Protein AF-A0A7V2NGP4-F1 (afdb_monomer)

Foldseek 3Di:
DWDQDPVFQKTDDPPPQKIWGWDADPVQKIWIWIQHPNDTGTDDIDNDPVVNNVVSVVVVVVVVVVVVVVVVVVVVVPDD

Nearest PDB structures (foldseek):
  4agi-assembly2_B  TM=7.190E-01  e=3.108E+00  Aspergillus fumigatus
  8pty-assembly1_B  TM=6.288E-01  e=3.108E+00  Homo sapiens
  1u7u-assembly1_A-2  TM=4.387E-01  e=1.831E+00  Escherichia coli
  8asv-assembly1_B  TM=6.767E-01  e=6.671E+00  Saccharomyces cerevisiae
  2kr0-assembly1_A  TM=4.916E-01  e=6.671E+00  Homo sapiens

Radius of gyration: 15.25 Å; Cα contacts (8 Å, |Δi|>4): 112; chains: 1; bounding box: 48×26×30 Å

Secondary structure (DSSP, 8-state):
--EEEGGGTEEEETTTTEEEEEEE-TTS-EEEEEEETTEEEEEEEESSHHHHHHHHHHHHHHHHHHHHHHHHHHHTTS--

Mean predicted aligned error: 8.9 Å

Structure (mmCIF, N/CA/C/O backbone):
data_AF-A0A7V2NGP4-F1
#
_entry.id   AF-A0A7V2NGP4-F1
#
loop_
_atom_site.group_PDB
_atom_site.id
_atom_site.type_symbol
_atom_site.label_atom_id
_atom_site.label_alt_id
_atom_site.label_comp_id
_atom_site.label_asym_id
_atom_site.label_entity_id
_atom_site.label_seq_id
_atom_site.pdbx_PDB_ins_code
_atom_site.Cartn_x
_atom_site.Cartn_y
_atom_site.Cartn_z
_atom_site.occupancy
_atom_site.B_iso_or_equiv
_atom_site.auth_seq_id
_atom_site.auth_comp_id
_atom_site.auth_asym_id
_atom_site.auth_atom_id
_atom_site.pdbx_PDB_model_num
ATOM 1 N N . MET A 1 1 ? 4.449 9.683 -11.281 1.00 75.00 1 MET A N 1
ATOM 2 C CA . MET A 1 1 ? 3.326 10.329 -10.540 1.00 75.00 1 MET A CA 1
ATOM 3 C C . MET A 1 1 ? 2.363 9.246 -10.055 1.00 75.00 1 MET A C 1
ATOM 5 O O . MET A 1 1 ? 2.005 8.407 -10.870 1.00 75.00 1 MET A O 1
ATOM 9 N N . TRP A 1 2 ? 1.970 9.211 -8.773 1.00 80.56 2 TRP A N 1
ATOM 10 C CA . TRP A 1 2 ? 1.011 8.211 -8.266 1.00 80.56 2 TRP A CA 1
ATOM 11 C C . TRP A 1 2 ? -0.433 8.628 -8.562 1.00 80.56 2 TRP A C 1
ATOM 13 O O . TRP A 1 2 ? -0.829 9.757 -8.279 1.00 80.56 2 TRP A O 1
ATOM 23 N N . ILE A 1 3 ? -1.226 7.719 -9.125 1.00 81.88 3 ILE A N 1
ATOM 24 C CA . ILE A 1 3 ? -2.641 7.945 -9.433 1.00 81.88 3 ILE A CA 1
ATOM 25 C C . ILE A 1 3 ? -3.483 7.148 -8.441 1.00 81.88 3 ILE A C 1
ATOM 27 O O . ILE A 1 3 ? -3.369 5.922 -8.365 1.00 81.88 3 ILE A O 1
ATOM 31 N N . ARG A 1 4 ? -4.354 7.837 -7.697 1.00 82.50 4 ARG A N 1
ATOM 32 C CA . ARG A 1 4 ? -5.293 7.200 -6.770 1.00 82.50 4 ARG A CA 1
ATOM 33 C C . ARG A 1 4 ? -6.499 6.636 -7.516 1.00 82.50 4 ARG A C 1
ATOM 35 O O . ARG A 1 4 ? -7.260 7.377 -8.135 1.00 82.50 4 ARG A O 1
ATOM 42 N N . TYR A 1 5 ? -6.712 5.333 -7.392 1.00 81.88 5 TYR A N 1
ATOM 43 C CA . TYR A 1 5 ? -7.877 4.622 -7.905 1.00 81.88 5 TYR A CA 1
ATOM 44 C C . TYR A 1 5 ? -8.797 4.218 -6.745 1.00 81.88 5 TYR A C 1
ATOM 46 O O . TYR A 1 5 ? -8.664 3.155 -6.137 1.00 81.88 5 TYR A O 1
ATOM 54 N N . THR A 1 6 ? -9.748 5.099 -6.434 1.00 73.62 6 THR A N 1
ATOM 55 C CA . THR A 1 6 ? -10.600 5.027 -5.233 1.00 73.62 6 THR A CA 1
ATOM 56 C C . THR A 1 6 ? -11.580 3.858 -5.224 1.00 73.62 6 THR A C 1
ATOM 58 O O . THR A 1 6 ? -11.974 3.409 -4.158 1.00 73.62 6 THR A O 1
ATOM 61 N N . LYS A 1 7 ? -11.944 3.301 -6.388 1.00 73.69 7 LYS A N 1
ATOM 62 C CA . LYS A 1 7 ? -12.860 2.147 -6.468 1.00 73.69 7 LYS A CA 1
ATOM 63 C C . LYS A 1 7 ? -12.272 0.869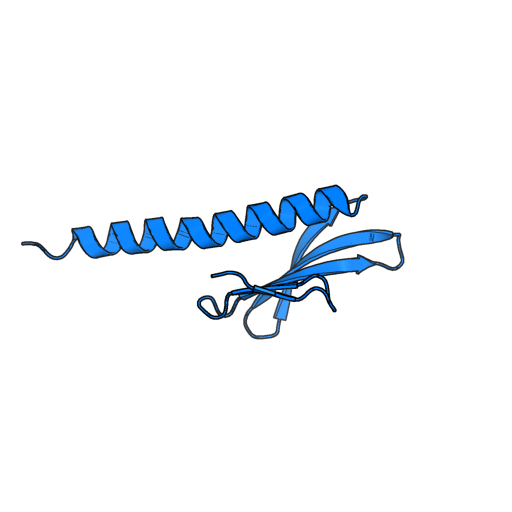 -5.840 1.00 73.69 7 LYS A C 1
ATOM 65 O O . LYS A 1 7 ? -13.017 -0.076 -5.598 1.00 73.69 7 LYS A O 1
ATOM 70 N N . LYS A 1 8 ? -10.950 0.814 -5.630 1.00 70.00 8 LYS A N 1
ATOM 71 C CA . LYS A 1 8 ? -10.236 -0.335 -5.046 1.00 70.00 8 LYS A CA 1
ATOM 72 C C . LYS A 1 8 ? -9.171 0.063 -4.009 1.00 70.00 8 LYS A C 1
ATOM 74 O O . LYS A 1 8 ? -8.276 -0.737 -3.776 1.00 70.00 8 LYS A O 1
ATOM 79 N N . ASP A 1 9 ? -9.219 1.286 -3.466 1.00 82.50 9 ASP A N 1
ATOM 80 C CA . ASP A 1 9 ? -8.197 1.827 -2.545 1.00 82.50 9 ASP A CA 1
ATOM 81 C C . ASP A 1 9 ? -6.750 1.519 -2.987 1.00 82.50 9 ASP A C 1
ATOM 83 O O . ASP A 1 9 ? -5.948 0.922 -2.268 1.00 82.50 9 ASP A O 1
ATOM 87 N N . MET A 1 10 ? -6.435 1.897 -4.229 1.00 84.69 10 MET A N 1
ATOM 88 C CA . MET A 1 10 ? -5.184 1.545 -4.900 1.00 84.69 10 MET A CA 1
ATOM 89 C C . MET A 1 10 ? -4.421 2.800 -5.337 1.00 84.69 10 MET A C 1
ATOM 91 O O . MET A 1 10 ? -5.024 3.754 -5.836 1.00 84.69 10 MET A O 1
ATOM 95 N N . LEU A 1 11 ? -3.099 2.790 -5.189 1.00 82.44 11 LEU A N 1
ATOM 96 C CA . LEU A 1 11 ? -2.178 3.769 -5.758 1.00 82.44 11 LEU A CA 1
ATOM 97 C C . LEU A 1 11 ? -1.401 3.108 -6.896 1.00 82.44 11 LEU A C 1
ATOM 99 O O . LEU A 1 11 ? -0.783 2.059 -6.727 1.00 82.44 11 LEU A O 1
ATOM 103 N N . ILE A 1 12 ? -1.434 3.723 -8.073 1.00 82.31 12 ILE A N 1
ATOM 104 C CA . ILE A 1 12 ? -0.785 3.198 -9.275 1.00 82.31 12 ILE A CA 1
ATOM 105 C C . ILE A 1 12 ? 0.363 4.124 -9.651 1.00 82.31 12 ILE A C 1
ATOM 107 O O . ILE A 1 12 ? 0.138 5.315 -9.868 1.00 82.31 12 ILE A O 1
ATOM 111 N N . ASN A 1 13 ? 1.572 3.580 -9.786 1.00 79.69 13 ASN A N 1
ATOM 112 C CA . ASN A 1 13 ? 2.689 4.289 -10.395 1.00 79.69 13 ASN A CA 1
ATOM 113 C C . ASN A 1 13 ? 2.926 3.727 -11.807 1.00 79.69 13 ASN A C 1
ATOM 115 O O . ASN A 1 13 ? 3.556 2.671 -11.940 1.00 79.69 13 ASN A O 1
ATOM 119 N N . PRO A 1 14 ? 2.421 4.391 -12.867 1.00 67.88 14 PRO A N 1
ATOM 120 C CA . PRO A 1 14 ? 2.579 3.912 -14.242 1.00 67.88 14 PRO A CA 1
ATOM 121 C C . PRO A 1 14 ? 4.054 3.834 -14.655 1.00 67.88 14 PRO A C 1
ATOM 123 O O . PRO A 1 14 ? 4.416 3.003 -15.482 1.00 67.88 14 PRO A O 1
ATOM 126 N N . ASP A 1 15 ? 4.913 4.629 -14.013 1.00 69.06 15 ASP A N 1
ATOM 127 C CA . ASP A 1 15 ? 6.345 4.689 -14.290 1.00 69.06 15 ASP A CA 1
ATOM 128 C C . ASP A 1 15 ? 7.144 3.605 -13.542 1.00 69.06 15 ASP A C 1
ATOM 130 O O . ASP A 1 15 ? 8.358 3.513 -13.719 1.00 69.06 15 ASP A O 1
ATOM 134 N N . ALA A 1 16 ? 6.537 2.857 -12.611 1.00 61.94 16 ALA A N 1
ATOM 135 C CA . ALA A 1 16 ? 7.261 1.937 -11.721 1.00 61.94 16 ALA A CA 1
ATOM 136 C C . ALA A 1 16 ? 6.860 0.459 -11.845 1.00 61.94 16 ALA A C 1
ATOM 138 O O . ALA A 1 16 ? 7.419 -0.353 -11.120 1.00 61.94 16 ALA A O 1
ATOM 139 N N . ILE A 1 17 ? 5.927 0.085 -12.737 1.00 66.19 17 ILE A N 1
ATOM 140 C CA . ILE A 1 17 ? 5.373 -1.291 -12.828 1.00 66.19 17 ILE A CA 1
ATOM 141 C C . ILE A 1 17 ? 4.947 -1.830 -11.436 1.00 66.19 17 ILE A C 1
ATOM 143 O O . ILE A 1 17 ? 4.948 -3.032 -11.184 1.00 66.19 17 ILE A O 1
ATOM 147 N N . ALA A 1 18 ? 4.597 -0.927 -10.518 1.00 70.31 18 ALA A N 1
ATOM 148 C CA . ALA A 1 18 ? 4.307 -1.223 -9.124 1.00 70.31 18 ALA A CA 1
ATOM 149 C C . ALA A 1 18 ? 2.977 -0.573 -8.755 1.00 70.31 18 ALA A C 1
ATOM 151 O O . ALA A 1 18 ? 2.773 0.628 -8.983 1.00 70.31 18 ALA A O 1
ATOM 152 N N . TRP A 1 19 ? 2.051 -1.376 -8.233 1.00 86.12 19 TRP A N 1
ATOM 153 C CA . TRP A 1 19 ? 0.746 -0.905 -7.764 1.00 86.12 19 TRP A CA 1
ATOM 154 C C . TRP A 1 19 ? 0.626 -1.204 -6.275 1.00 86.12 19 TRP A C 1
ATOM 156 O O . TRP A 1 19 ? 0.788 -2.347 -5.867 1.00 86.12 19 TRP A O 1
ATOM 166 N N . LEU A 1 20 ? 0.317 -0.206 -5.460 1.00 90.00 20 LEU A N 1
ATOM 167 C CA . LEU A 1 20 ? 0.064 -0.397 -4.036 1.00 90.00 20 LEU A CA 1
ATOM 168 C C . LEU A 1 20 ? -1.436 -0.480 -3.810 1.00 90.00 20 LEU A C 1
ATOM 170 O O . LEU A 1 20 ? -2.187 0.298 -4.394 1.00 90.00 20 LEU A O 1
ATOM 174 N N . HIS A 1 21 ? -1.889 -1.388 -2.960 1.00 91.38 21 HIS A N 1
ATOM 175 C CA . HIS A 1 21 ? -3.301 -1.491 -2.622 1.00 91.38 21 HIS A CA 1
ATOM 176 C C . HIS A 1 21 ? -3.507 -1.741 -1.137 1.00 91.38 21 HIS A C 1
ATOM 178 O O . HIS A 1 21 ? -2.708 -2.408 -0.476 1.00 91.38 21 HIS A O 1
ATOM 184 N N . LEU A 1 22 ? -4.618 -1.205 -0.646 1.00 92.31 22 LEU A N 1
ATOM 185 C CA . LEU A 1 22 ? -5.138 -1.436 0.686 1.00 92.31 22 LEU A CA 1
ATOM 186 C C . LEU A 1 22 ? -6.339 -2.379 0.584 1.00 92.31 22 LEU A C 1
ATOM 188 O O . LEU A 1 22 ? -7.261 -2.157 -0.198 1.00 92.31 22 LEU A O 1
ATOM 192 N N . SER A 1 23 ? -6.337 -3.442 1.380 1.00 92.44 23 SER A N 1
ATOM 193 C CA . SER A 1 23 ? -7.449 -4.389 1.453 1.00 92.44 23 SER A CA 1
ATOM 194 C C . SER A 1 23 ? -7.828 -4.679 2.899 1.00 92.44 23 SER A C 1
ATOM 196 O O . SER A 1 23 ? -6.997 -4.594 3.799 1.00 92.44 23 SER A O 1
ATOM 198 N N . ARG A 1 24 ? -9.093 -5.032 3.137 1.00 93.31 24 ARG A N 1
ATOM 199 C CA . ARG A 1 24 ? -9.579 -5.453 4.455 1.00 93.31 24 ARG A C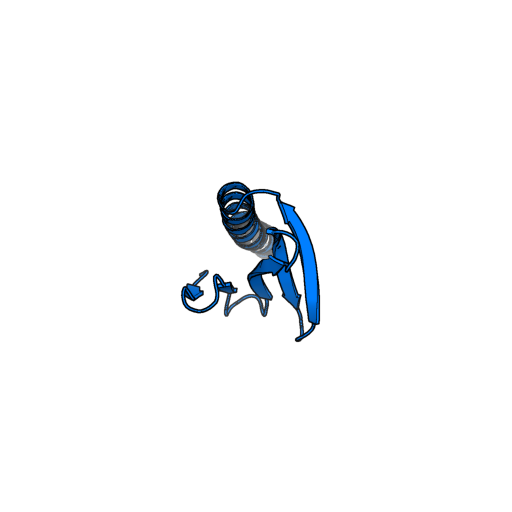A 1
ATOM 200 C C . ARG A 1 24 ? -9.840 -6.953 4.453 1.00 93.31 24 ARG A C 1
ATOM 202 O O . ARG A 1 24 ? -10.585 -7.466 3.618 1.00 93.31 24 ARG A O 1
ATOM 209 N N . THR A 1 25 ? -9.237 -7.659 5.399 1.00 89.94 25 THR A N 1
ATOM 210 C CA . THR A 1 25 ? -9.453 -9.097 5.596 1.00 89.94 25 THR A CA 1
ATOM 211 C C . THR A 1 25 ? -10.801 -9.367 6.265 1.00 89.94 25 THR A C 1
ATOM 213 O O . THR A 1 25 ? -11.395 -8.495 6.902 1.00 89.94 25 THR A O 1
ATOM 216 N N . ARG A 1 26 ? -11.269 -10.622 6.203 1.00 87.88 26 ARG A N 1
ATOM 217 C CA . ARG A 1 26 ? -12.479 -11.057 6.928 1.00 87.88 26 ARG A CA 1
ATOM 218 C C . ARG A 1 26 ? -12.361 -10.918 8.452 1.00 87.88 26 ARG A C 1
ATOM 220 O O . ARG A 1 26 ? -13.385 -10.825 9.114 1.00 87.88 26 ARG A O 1
ATOM 227 N N . GLY A 1 27 ? -11.141 -10.881 8.993 1.00 89.00 27 GLY A N 1
ATOM 228 C CA . GLY A 1 27 ? -10.875 -10.676 10.420 1.00 89.00 27 GLY A CA 1
ATOM 229 C C . GLY A 1 27 ? -10.888 -9.210 10.858 1.00 89.00 27 GLY A C 1
ATOM 230 O O . GLY A 1 27 ? -10.618 -8.931 12.017 1.00 89.00 27 GLY A O 1
ATOM 231 N N . GLY A 1 28 ? -11.165 -8.268 9.951 1.00 91.56 28 GLY A N 1
ATOM 232 C CA . GLY A 1 28 ? -11.186 -6.837 10.257 1.00 91.56 28 GLY A CA 1
ATOM 233 C C . GLY A 1 28 ? -9.832 -6.135 10.137 1.00 91.56 28 GLY A C 1
ATOM 234 O O . GLY A 1 28 ? -9.823 -4.912 10.123 1.00 91.56 28 GLY A O 1
ATOM 235 N N . VAL A 1 29 ? -8.742 -6.886 9.964 1.00 94.69 29 VAL A N 1
ATOM 236 C CA . VAL A 1 29 ? -7.378 -6.375 9.759 1.00 94.69 29 VAL A CA 1
ATOM 237 C C . VAL A 1 29 ? -7.229 -5.783 8.359 1.00 94.69 29 VAL A C 1
ATOM 239 O O . VAL A 1 29 ? -7.691 -6.384 7.381 1.00 94.69 29 VAL A O 1
ATOM 242 N N . TYR A 1 30 ? -6.553 -4.645 8.267 1.00 94.31 30 TYR A N 1
ATOM 243 C CA . TYR A 1 30 ? -6.197 -3.960 7.030 1.00 94.31 30 TYR A CA 1
ATOM 244 C C . TYR A 1 30 ? -4.807 -4.389 6.567 1.00 94.31 30 TYR A C 1
ATOM 246 O O . TYR A 1 30 ? -3.885 -4.480 7.367 1.00 94.31 30 TYR A O 1
ATOM 254 N N . VAL A 1 31 ? -4.653 -4.665 5.277 1.00 93.50 31 VAL A N 1
ATOM 255 C CA . VAL A 1 31 ? -3.415 -5.159 4.669 1.00 93.50 31 VAL A CA 1
ATOM 256 C C . VAL A 1 31 ? -3.012 -4.220 3.551 1.00 93.50 31 VAL A C 1
ATOM 258 O O . VAL A 1 31 ? -3.797 -3.980 2.630 1.00 93.50 31 VAL A O 1
ATOM 261 N N . VAL A 1 32 ? -1.776 -3.736 3.619 1.00 93.06 3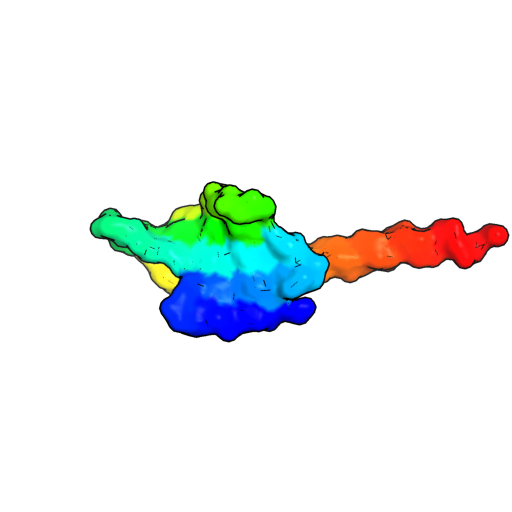2 VAL A N 1
ATOM 262 C CA . VAL A 1 32 ? -1.135 -2.995 2.533 1.00 93.06 32 VAL A CA 1
ATOM 263 C C . VAL A 1 32 ? -0.224 -3.947 1.772 1.00 93.06 32 VAL A C 1
ATOM 265 O O . VAL A 1 32 ? 0.579 -4.665 2.376 1.00 93.06 32 VAL A O 1
ATOM 268 N N . ALA A 1 33 ? -0.355 -3.971 0.450 1.00 92.50 33 ALA A N 1
ATOM 269 C CA . ALA A 1 33 ? 0.410 -4.858 -0.412 1.00 92.50 33 ALA A CA 1
ATOM 270 C C . ALA A 1 33 ? 0.810 -4.178 -1.727 1.00 92.50 33 ALA A C 1
ATOM 272 O O . ALA A 1 33 ? 0.110 -3.306 -2.246 1.00 92.50 33 ALA A O 1
ATOM 273 N N . GLU A 1 34 ? 1.937 -4.615 -2.274 1.00 89.88 34 GLU A N 1
ATOM 274 C CA . GLU A 1 34 ? 2.477 -4.179 -3.557 1.00 89.88 34 GLU A CA 1
ATOM 275 C C . GLU A 1 34 ? 2.254 -5.261 -4.614 1.00 89.88 34 GLU A C 1
ATOM 277 O O . GLU A 1 34 ? 2.490 -6.442 -4.373 1.00 89.88 34 GLU A O 1
ATOM 282 N N . LEU A 1 35 ? 1.799 -4.871 -5.798 1.00 86.44 35 LEU A N 1
ATOM 283 C CA . LEU A 1 35 ? 1.700 -5.736 -6.960 1.00 86.44 35 LEU A CA 1
ATOM 284 C C . LEU A 1 35 ? 2.940 -5.540 -7.831 1.00 86.44 35 LEU A C 1
ATOM 286 O O . LEU A 1 35 ? 3.100 -4.485 -8.447 1.00 86.44 35 LEU A O 1
ATOM 290 N N . ILE A 1 36 ? 3.773 -6.575 -7.912 1.00 81.31 36 ILE A N 1
ATOM 291 C CA . ILE A 1 36 ? 4.998 -6.608 -8.716 1.00 81.31 36 ILE A CA 1
ATOM 292 C C . ILE A 1 36 ? 4.870 -7.763 -9.705 1.00 81.31 36 ILE A C 1
ATOM 294 O O . ILE A 1 36 ? 4.682 -8.909 -9.302 1.00 81.31 36 ILE A O 1
ATOM 298 N N . ASN A 1 37 ? 4.948 -7.487 -11.011 1.00 78.62 37 ASN A N 1
ATOM 299 C CA . ASN A 1 37 ? 4.836 -8.511 -12.066 1.00 78.62 37 ASN A CA 1
ATOM 300 C C . ASN A 1 37 ? 3.587 -9.414 -11.937 1.00 78.62 37 ASN A C 1
ATOM 302 O O . ASN A 1 37 ? 3.637 -10.612 -12.209 1.00 78.62 37 ASN A O 1
ATOM 306 N N . GLY A 1 38 ? 2.461 -8.849 -11.488 1.00 79.38 38 GLY A N 1
ATOM 307 C CA . GLY A 1 38 ? 1.211 -9.588 -11.278 1.00 79.38 38 GLY A CA 1
ATOM 308 C C . GLY A 1 38 ? 1.162 -10.427 -9.995 1.00 79.38 38 GLY A C 1
ATOM 309 O O . GLY A 1 38 ? 0.151 -11.083 -9.749 1.00 79.38 38 GLY A O 1
ATOM 310 N N . GLN A 1 39 ? 2.203 -10.391 -9.160 1.00 82.94 39 GLN A N 1
ATOM 311 C CA . GLN A 1 39 ? 2.226 -11.027 -7.845 1.00 82.94 39 GLN A CA 1
ATOM 312 C C . GLN A 1 39 ? 1.989 -10.000 -6.744 1.00 82.94 39 GLN A C 1
ATOM 314 O O . GLN A 1 39 ? 2.604 -8.938 -6.734 1.00 82.94 39 GLN A O 1
ATOM 319 N N . SER A 1 40 ? 1.090 -10.327 -5.816 1.00 87.88 40 SER A N 1
ATOM 320 C CA . SER A 1 40 ? 0.819 -9.501 -4.641 1.00 87.88 40 SER A CA 1
ATOM 321 C C . SER A 1 40 ? 1.789 -9.864 -3.522 1.00 87.88 40 SER A C 1
ATOM 323 O O . SER A 1 40 ? 1.769 -10.991 -3.028 1.00 87.88 40 SER A O 1
ATOM 325 N N . VAL A 1 41 ? 2.599 -8.900 -3.102 1.00 89.94 41 VAL A N 1
ATOM 326 C CA . VAL A 1 41 ? 3.536 -9.001 -1.985 1.00 89.94 41 VAL A CA 1
ATOM 327 C C . VAL A 1 41 ? 2.978 -8.195 -0.820 1.00 89.94 41 VAL A C 1
ATOM 329 O O . VAL A 1 41 ? 2.758 -6.991 -0.927 1.00 89.94 41 VAL A O 1
ATOM 332 N N . GLN A 1 42 ? 2.715 -8.862 0.298 1.00 92.88 42 GLN A N 1
ATOM 333 C CA . GLN A 1 42 ? 2.250 -8.203 1.513 1.00 92.88 42 GLN A CA 1
ATOM 334 C C . GLN A 1 42 ? 3.372 -7.362 2.129 1.00 92.88 42 GLN A C 1
ATOM 336 O O . GLN A 1 42 ? 4.471 -7.869 2.345 1.00 92.88 42 GLN A O 1
ATOM 341 N N . LEU A 1 43 ? 3.071 -6.102 2.449 1.00 92.19 43 LEU A N 1
ATOM 342 C CA . LEU A 1 43 ? 4.012 -5.179 3.083 1.00 92.19 43 LEU A CA 1
ATOM 343 C C . LEU A 1 43 ? 3.762 -5.072 4.589 1.00 92.19 43 LEU A C 1
ATOM 345 O O . LEU A 1 43 ? 4.689 -5.226 5.379 1.00 92.19 43 LEU A O 1
ATOM 349 N N . ALA A 1 44 ? 2.512 -4.821 4.991 1.00 94.12 44 ALA A N 1
ATOM 350 C CA . ALA A 1 44 ? 2.164 -4.560 6.387 1.00 94.12 44 ALA A CA 1
ATOM 351 C C . ALA A 1 44 ? 0.693 -4.882 6.704 1.00 94.12 44 ALA A C 1
ATOM 353 O O . ALA A 1 44 ? -0.138 -5.013 5.799 1.00 94.12 44 ALA A O 1
ATOM 354 N N . MET A 1 45 ? 0.388 -5.013 8.000 1.00 96.00 45 MET A N 1
ATOM 355 C CA . MET A 1 45 ? -0.964 -5.194 8.538 1.00 96.00 45 MET A CA 1
ATOM 356 C C . MET A 1 45 ? -1.255 -4.168 9.627 1.00 96.00 45 MET A C 1
ATOM 358 O O . MET A 1 45 ? -0.366 -3.853 10.413 1.00 96.00 45 MET A O 1
ATOM 362 N N . PHE A 1 46 ? -2.505 -3.721 9.703 1.00 95.75 46 PHE A N 1
ATOM 363 C CA . PHE A 1 46 ? -2.963 -2.706 10.647 1.00 95.75 46 PHE A CA 1
ATOM 364 C C . PHE A 1 46 ? -4.339 -3.064 11.202 1.00 95.75 46 PHE A C 1
ATOM 366 O O . PHE A 1 46 ? -5.163 -3.679 10.518 1.00 95.75 46 PHE A O 1
ATOM 373 N N . GLU A 1 47 ? -4.602 -2.665 12.441 1.00 94.94 47 GLU A N 1
ATOM 374 C CA . GLU A 1 47 ? -5.912 -2.861 13.068 1.00 94.94 47 GLU A CA 1
ATOM 375 C C . GLU A 1 47 ? -6.924 -1.819 12.587 1.00 94.94 47 GLU A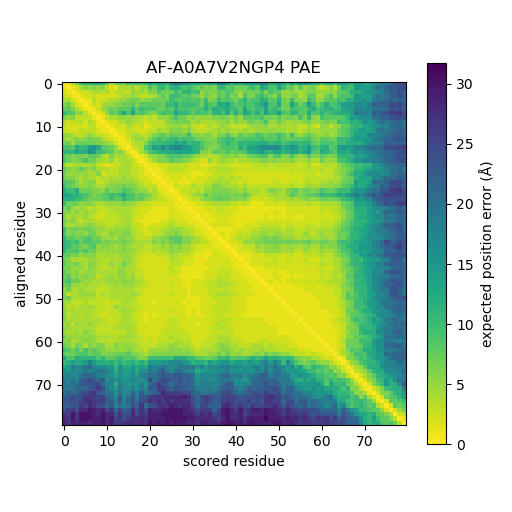 C 1
ATOM 377 O O . GLU A 1 47 ? -8.122 -2.104 12.502 1.00 94.94 47 GLU A O 1
ATOM 382 N N . THR A 1 48 ? -6.446 -0.630 12.212 1.00 94.69 48 THR A N 1
ATOM 383 C CA . THR A 1 48 ? -7.289 0.469 11.743 1.00 94.69 48 THR A CA 1
ATOM 384 C C . THR A 1 48 ? -7.043 0.808 10.276 1.00 94.69 48 THR A C 1
ATOM 386 O O . THR A 1 48 ? -5.960 0.615 9.723 1.00 94.69 48 THR A O 1
ATOM 389 N N . GLU A 1 49 ? -8.079 1.342 9.627 1.00 93.06 49 GLU A N 1
ATOM 390 C CA . GLU A 1 49 ? -7.987 1.796 8.237 1.00 93.06 49 GLU A CA 1
ATOM 391 C C . GLU A 1 49 ? -7.059 3.004 8.104 1.00 93.06 49 GLU A C 1
ATOM 393 O O . GLU A 1 49 ? -6.332 3.126 7.123 1.00 93.06 49 GLU A O 1
ATOM 398 N N . GLN A 1 50 ? -7.094 3.896 9.096 1.00 92.75 50 GLN A N 1
ATOM 399 C CA . GLN A 1 50 ? -6.329 5.133 9.089 1.00 92.75 50 GLN A CA 1
ATOM 400 C C . GLN A 1 50 ? -4.825 4.850 9.083 1.00 92.75 50 GLN A C 1
ATOM 402 O O . GLN A 1 50 ? -4.135 5.338 8.194 1.00 92.75 50 GLN A O 1
ATOM 407 N N . GLU A 1 51 ? -4.335 4.004 9.993 1.00 94.12 51 GLU A N 1
ATOM 408 C CA . GLU A 1 51 ? -2.915 3.623 10.039 1.00 94.12 51 GLU A CA 1
ATOM 409 C C . GLU A 1 51 ? -2.469 2.970 8.725 1.00 94.12 51 GLU A C 1
ATOM 411 O O . GLU A 1 51 ? -1.386 3.248 8.208 1.00 94.12 51 GLU A O 1
ATOM 416 N N . ALA A 1 52 ? -3.334 2.141 8.135 1.00 93.69 52 ALA A N 1
ATOM 417 C CA . ALA A 1 52 ? -3.043 1.491 6.867 1.00 93.69 52 ALA A CA 1
ATOM 418 C C . ALA A 1 52 ? -2.950 2.486 5.700 1.00 93.69 52 ALA A C 1
ATOM 420 O O . ALA A 1 52 ? -2.104 2.324 4.819 1.00 93.69 52 ALA A O 1
ATOM 421 N N . ARG A 1 53 ? -3.803 3.518 5.687 1.00 90.75 53 ARG A N 1
ATOM 422 C CA . ARG A 1 53 ? -3.763 4.600 4.690 1.00 90.75 53 ARG A CA 1
ATOM 423 C C . ARG A 1 53 ? -2.521 5.470 4.859 1.00 90.75 53 ARG A C 1
ATOM 425 O O . ARG A 1 53 ? -1.847 5.730 3.867 1.00 90.75 53 ARG A O 1
ATOM 432 N N . GLU A 1 54 ? -2.192 5.854 6.089 1.00 91.88 54 GLU A N 1
ATOM 433 C CA . GLU A 1 54 ? -0.989 6.639 6.393 1.00 91.88 54 GLU A CA 1
ATOM 434 C C . GLU A 1 54 ? 0.279 5.898 5.942 1.00 91.88 54 GLU A C 1
ATOM 436 O O . GLU A 1 54 ? 1.138 6.478 5.276 1.00 91.88 54 GLU A O 1
ATOM 441 N N . PHE A 1 55 ? 0.362 4.590 6.205 1.00 93.12 55 PHE A N 1
ATOM 442 C CA . PHE A 1 55 ? 1.463 3.764 5.712 1.00 93.12 55 PHE A CA 1
ATOM 443 C C . PHE A 1 55 ? 1.499 3.676 4.180 1.00 93.12 55 PHE A C 1
ATOM 445 O O . PHE A 1 55 ? 2.570 3.794 3.585 1.00 93.12 55 PHE A O 1
ATOM 452 N N . LEU A 1 56 ? 0.348 3.465 3.531 1.00 90.12 56 LEU A N 1
ATOM 453 C CA . LEU A 1 56 ? 0.246 3.370 2.071 1.00 90.12 56 LEU A CA 1
ATOM 454 C C . LEU A 1 56 ? 0.782 4.637 1.384 1.00 90.12 56 LEU A C 1
ATOM 456 O O . LEU A 1 56 ? 1.523 4.537 0.404 1.00 90.12 56 LEU A O 1
ATOM 460 N N . GLU A 1 57 ? 0.413 5.812 1.897 1.00 87.62 57 GLU A N 1
ATOM 461 C CA . GLU A 1 57 ? 0.848 7.111 1.374 1.00 87.62 57 GLU A CA 1
ATOM 462 C C . GLU A 1 57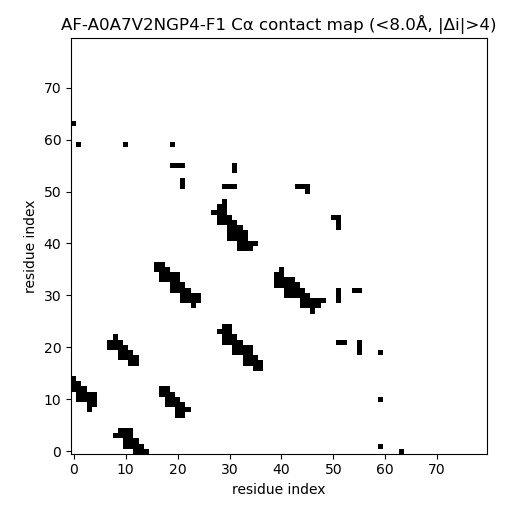 ? 2.341 7.348 1.634 1.00 87.62 57 GLU A C 1
ATOM 464 O O . GLU A 1 57 ? 3.085 7.628 0.692 1.00 87.62 57 GLU A O 1
ATOM 469 N N . ALA A 1 58 ? 2.815 7.114 2.863 1.00 88.56 58 ALA A N 1
ATOM 470 C CA . ALA A 1 58 ? 4.233 7.247 3.200 1.00 88.56 58 ALA A CA 1
ATOM 471 C C . ALA A 1 58 ? 5.127 6.317 2.358 1.00 88.56 58 ALA A C 1
ATOM 473 O O . ALA A 1 58 ? 6.201 6.717 1.903 1.00 88.56 58 ALA A O 1
ATOM 474 N N . PHE A 1 59 ? 4.679 5.085 2.103 1.00 88.31 59 PHE A N 1
ATOM 475 C CA . PHE A 1 59 ? 5.413 4.132 1.272 1.00 88.31 59 PHE A CA 1
ATOM 476 C C . PHE A 1 59 ? 5.438 4.552 -0.205 1.00 88.31 59 PHE A C 1
ATOM 478 O O . PHE A 1 59 ? 6.467 4.424 -0.874 1.00 88.31 59 PHE A O 1
ATOM 485 N N . ALA A 1 60 ? 4.334 5.102 -0.720 1.00 84.75 60 ALA A N 1
ATOM 486 C CA . ALA A 1 60 ? 4.284 5.661 -2.070 1.00 84.75 60 ALA A CA 1
ATOM 487 C C . ALA A 1 60 ? 5.270 6.833 -2.238 1.00 84.75 60 ALA A C 1
ATOM 489 O O . ALA A 1 60 ? 5.978 6.902 -3.254 1.00 84.75 60 ALA A O 1
ATOM 490 N N . ASP A 1 61 ? 5.362 7.708 -1.235 1.00 83.62 61 ASP A N 1
ATOM 491 C CA . ASP A 1 61 ? 6.303 8.830 -1.212 1.00 83.62 61 ASP A CA 1
ATOM 492 C C . ASP A 1 61 ? 7.759 8.360 -1.110 1.00 83.62 61 ASP A C 1
ATOM 494 O O . ASP A 1 61 ? 8.621 8.856 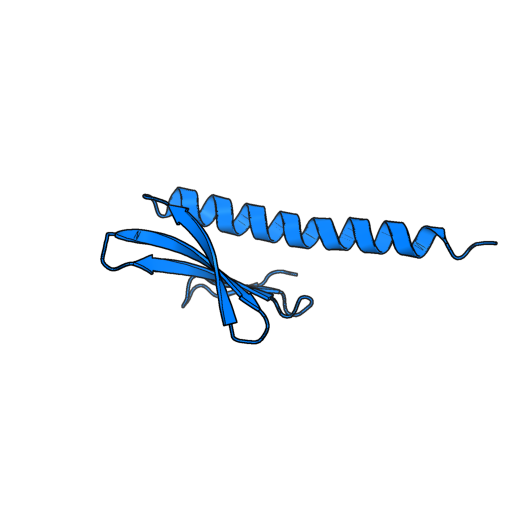-1.838 1.00 83.62 61 ASP A O 1
ATOM 498 N N . GLU A 1 62 ? 8.051 7.344 -0.291 1.00 84.00 62 GLU A N 1
ATOM 499 C CA . GLU A 1 62 ? 9.392 6.754 -0.211 1.00 84.00 62 GLU A CA 1
ATOM 500 C C . GLU A 1 62 ? 9.831 6.162 -1.560 1.00 84.00 62 GLU A C 1
ATOM 502 O O . GLU A 1 62 ? 10.965 6.378 -2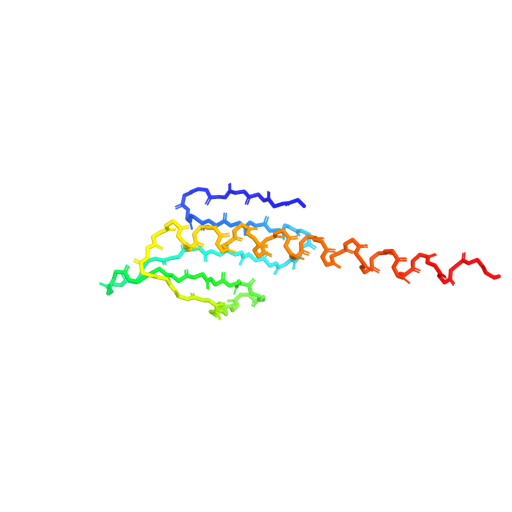.004 1.00 84.00 62 GLU A O 1
ATOM 507 N N . LEU A 1 63 ? 8.935 5.451 -2.251 1.00 79.56 63 LEU A N 1
ATOM 508 C CA . LEU A 1 63 ? 9.201 4.916 -3.589 1.00 79.56 63 LEU A CA 1
ATOM 509 C C . LEU A 1 63 ? 9.426 6.027 -4.625 1.00 79.56 63 LEU A C 1
ATOM 511 O O . LEU A 1 63 ? 10.267 5.874 -5.516 1.00 79.56 63 LEU A O 1
ATOM 515 N N . ALA A 1 64 ? 8.712 7.150 -4.509 1.00 74.12 64 ALA A N 1
ATOM 516 C CA . ALA A 1 64 ? 8.930 8.316 -5.359 1.00 74.12 64 ALA A CA 1
ATOM 517 C C . ALA A 1 64 ? 10.292 8.980 -5.072 1.00 74.12 64 ALA A C 1
ATOM 519 O O . ALA A 1 64 ? 11.068 9.206 -6.001 1.00 74.12 64 ALA A O 1
ATOM 520 N N . GLY A 1 65 ? 10.637 9.201 -3.800 1.00 67.75 65 GLY A N 1
ATOM 521 C CA . GLY A 1 65 ? 11.909 9.811 -3.391 1.00 67.75 65 GLY A CA 1
ATOM 522 C C . GLY A 1 65 ? 13.138 8.927 -3.648 1.00 67.75 65 GLY A C 1
ATOM 523 O O . GLY A 1 65 ? 14.233 9.428 -3.922 1.00 67.75 65 GLY A O 1
ATOM 524 N N . LYS A 1 66 ? 12.984 7.595 -3.634 1.00 62.78 66 LYS A N 1
ATOM 525 C CA . LYS A 1 66 ? 14.039 6.657 -4.064 1.00 62.78 66 LYS A CA 1
ATOM 526 C C . LYS A 1 66 ? 14.398 6.827 -5.548 1.00 62.78 66 LYS A C 1
ATOM 528 O O . LYS A 1 66 ? 15.573 6.663 -5.895 1.00 62.78 66 LYS A O 1
ATOM 533 N N . LYS A 1 67 ? 13.440 7.186 -6.418 1.00 54.72 67 LYS A N 1
ATOM 534 C CA . LYS A 1 67 ? 13.730 7.483 -7.835 1.00 54.72 67 LYS A CA 1
ATOM 535 C C . LYS A 1 67 ? 14.588 8.740 -7.984 1.00 54.72 67 LYS A C 1
ATOM 537 O O . LYS A 1 67 ? 15.592 8.685 -8.688 1.00 54.72 67 LYS A O 1
ATOM 542 N N . GLU A 1 68 ? 14.288 9.794 -7.229 1.00 53.75 68 GLU A N 1
ATOM 543 C CA . GLU A 1 68 ? 15.028 11.065 -7.280 1.00 53.75 68 GLU A CA 1
ATOM 544 C C . GLU A 1 68 ? 16.508 10.888 -6.884 1.00 53.75 68 GLU A C 1
ATOM 546 O O . GLU A 1 68 ? 17.416 11.326 -7.594 1.00 53.75 68 GLU A O 1
ATOM 551 N N . LYS A 1 69 ? 16.787 10.112 -5.824 1.00 51.81 69 LYS A N 1
ATOM 552 C CA . LYS A 1 69 ? 18.172 9.783 -5.422 1.00 51.81 69 LYS A CA 1
ATOM 553 C C . LYS A 1 69 ? 18.911 8.883 -6.417 1.00 51.81 69 LYS A C 1
ATOM 555 O O . LYS A 1 69 ? 20.143 8.914 -6.476 1.00 51.81 69 LYS A O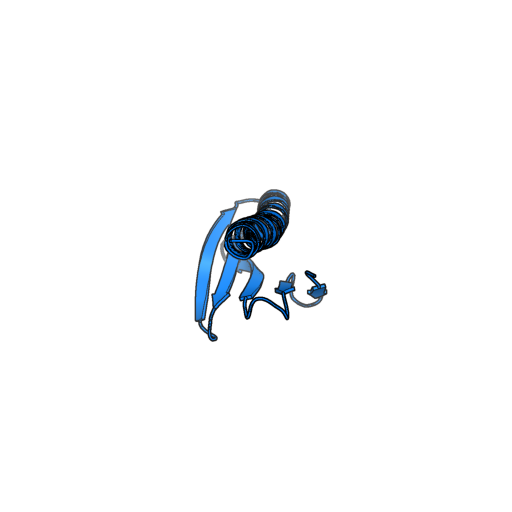 1
ATOM 560 N N . THR A 1 70 ? 18.190 8.057 -7.173 1.00 50.31 70 THR A N 1
ATOM 561 C CA . THR A 1 70 ? 18.796 7.176 -8.182 1.00 50.31 70 THR A CA 1
ATOM 562 C C . THR A 1 70 ? 19.163 7.964 -9.440 1.00 50.31 70 THR A C 1
ATOM 564 O O . THR A 1 70 ? 20.250 7.761 -9.982 1.00 50.31 70 THR A O 1
ATOM 567 N N . GLU A 1 71 ? 18.328 8.921 -9.854 1.00 47.69 71 GLU A N 1
ATOM 568 C CA . GLU A 1 71 ? 18.638 9.839 -10.958 1.00 47.69 71 GLU A CA 1
ATOM 569 C C . GLU A 1 71 ? 19.791 10.791 -10.607 1.00 47.69 71 GLU A C 1
ATOM 571 O O . GLU A 1 71 ? 20.744 10.900 -11.384 1.00 47.69 71 GLU A O 1
ATOM 576 N N . GLU A 1 72 ? 19.809 11.387 -9.409 1.00 49.84 72 GLU A N 1
ATOM 577 C CA . GLU A 1 72 ? 20.905 12.280 -8.993 1.00 49.84 72 GLU A CA 1
ATOM 578 C C . GLU A 1 72 ? 22.275 11.567 -8.992 1.00 49.84 72 GLU A C 1
ATOM 580 O O . GLU A 1 72 ? 23.296 12.127 -9.412 1.00 49.84 72 GLU A O 1
ATOM 585 N N . LYS A 1 73 ? 22.309 10.286 -8.601 1.00 45.69 73 LYS A N 1
ATOM 586 C CA . LYS A 1 73 ? 23.543 9.488 -8.557 1.00 45.69 73 LYS A CA 1
ATOM 587 C C . LYS A 1 73 ? 24.056 9.073 -9.944 1.00 45.69 73 LYS A C 1
ATOM 589 O O . LYS A 1 73 ? 25.258 8.850 -10.095 1.00 45.69 73 LYS A O 1
ATOM 594 N N . VAL A 1 74 ? 23.191 8.988 -10.959 1.00 50.56 74 VAL A N 1
ATOM 595 C CA . VAL A 1 74 ? 23.575 8.613 -12.336 1.00 50.56 74 VAL A CA 1
ATOM 596 C C . VAL A 1 74 ? 24.049 9.823 -13.153 1.00 50.56 74 VAL A C 1
ATOM 598 O O . VAL A 1 74 ? 24.945 9.687 -13.988 1.00 50.56 74 VAL A O 1
ATOM 601 N N . VAL A 1 75 ? 23.541 11.028 -12.880 1.00 49.53 75 VAL A N 1
ATOM 602 C CA . VAL A 1 75 ? 23.904 12.240 -13.645 1.00 49.53 75 VAL A CA 1
ATOM 603 C C . VAL A 1 75 ? 25.282 12.803 -13.244 1.00 49.53 75 VAL A C 1
ATOM 605 O O . VAL A 1 75 ? 25.932 13.487 -14.035 1.00 49.53 75 VAL A O 1
ATOM 608 N N . ARG A 1 76 ? 25.816 12.442 -12.068 1.00 45.62 76 ARG A N 1
ATOM 609 C CA . ARG A 1 76 ? 27.139 12.899 -11.590 1.00 45.62 76 ARG A CA 1
ATOM 610 C C . ARG A 1 76 ? 28.347 12.076 -12.069 1.00 45.62 76 ARG A C 1
ATOM 612 O O . ARG A 1 76 ? 29.438 12.250 -11.540 1.00 45.62 76 ARG A O 1
ATOM 619 N N . LYS A 1 77 ? 28.180 11.209 -13.077 1.00 48.38 77 LYS A N 1
ATOM 620 C CA . LYS A 1 77 ? 29.285 10.477 -13.741 1.00 48.38 77 LYS A CA 1
ATOM 621 C C . LYS A 1 77 ? 29.492 10.828 -15.223 1.00 48.38 77 LYS A C 1
ATOM 623 O O . LYS A 1 77 ? 30.239 10.141 -15.908 1.00 48.38 77 LYS A O 1
ATOM 628 N N . LYS A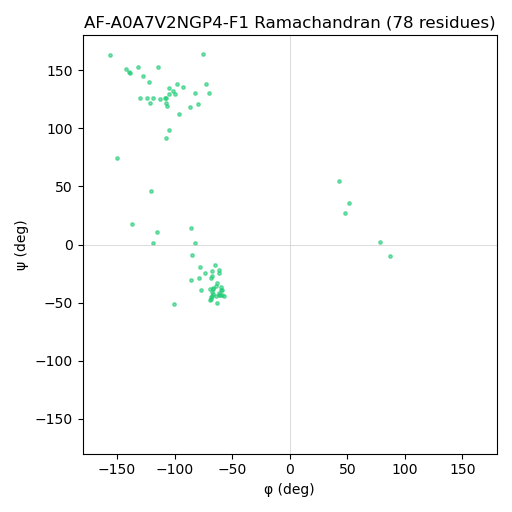 1 78 ? 28.850 11.885 -15.736 1.00 46.91 78 LYS A N 1
ATOM 629 C CA . LYS A 1 78 ? 28.940 12.302 -17.152 1.00 46.91 78 LYS A CA 1
ATOM 630 C C . LYS A 1 78 ? 29.481 13.732 -17.329 1.00 46.91 78 LYS A C 1
ATOM 632 O O . LYS A 1 78 ? 28.912 14.528 -18.066 1.00 46.91 78 LYS A O 1
ATOM 637 N N . LYS A 1 79 ? 30.562 14.069 -16.623 1.00 43.75 79 LYS A N 1
ATOM 638 C CA . LYS A 1 79 ? 31.440 15.219 -16.914 1.00 43.75 79 LYS A CA 1
ATOM 639 C C . LYS A 1 79 ? 32.864 14.882 -16.454 1.00 43.75 79 LYS A C 1
ATOM 641 O O . LYS A 1 79 ? 33.307 15.366 -15.419 1.00 43.75 79 LYS A O 1
ATOM 646 N N . GLU A 1 80 ? 33.523 14.022 -17.218 1.00 42.66 80 GLU A N 1
ATOM 647 C CA . GLU A 1 80 ? 34.979 14.013 -17.412 1.00 42.66 80 GLU A CA 1
ATOM 648 C C . GLU A 1 80 ? 35.232 13.985 -18.919 1.00 42.66 80 GLU A C 1
ATOM 650 O O . GLU A 1 80 ? 34.440 13.307 -19.621 1.00 42.66 80 GLU A O 1
#

Solvent-accessible surface area (backbone atoms only — not comparable to full-atom values): 4650 Å² total; per-residue (Å²): 115,77,45,80,42,76,95,60,49,27,41,36,27,85,88,63,70,38,34,40,34,51,46,74,47,97,86,61,37,21,37,34,30,39,32,50,91,89,41,78,43,80,74,51,76,27,79,41,68,65,63,38,50,54,50,53,51,54,51,53,49,50,58,54,53,52,50,54,57,52,52,59,65,59,63,76,74,77,84,128

Sequence (80 aa):
MWIRYTKKDMLINPDAIAWLHLSRTRGGVYVVAELINGQSVQLAMFETEQEAREFLEAFADELAGKKEKTEEKVVRKKKE

pLDDT: mean 78.71, std 16.1, range [42.66, 96.0]